Protein AF-A0A3P8KHS0-F1 (afdb_monomer)

Sequence (43 aa):
MKTLAKDFLWGNSVSSMQTEGAWNEGGKGMSVYDIREPSEFAL

Mean predicted aligned error: 5.62 Å

Secondary structure (DSSP, 8-state):
-PPPPTT--------HHHHT--TTSTTPPPPGGGTS-TTTT--

Organism: Raoultella terrigena (NCBI:txid577)

Foldseek 3Di:
DDDDDPPDDDDDDDDCLVPVPPCPPPPHDDDPSNVDDPCPPPD

InterPro domains:
  IPR001360 Glycoside hydrolase family 1 [PF00232] (2-35)
  IPR017853 Glycoside hydrolase superfamily [SSF51445] (4-37)

Structure (mmCIF, N/CA/C/O backbone):
data_AF-A0A3P8KHS0-F1
#
_entry.id   AF-A0A3P8KHS0-F1
#
loop_
_atom_site.group_PDB
_atom_site.id
_atom_site.type_symbol
_atom_site.label_atom_id
_atom_site.label_alt_id
_atom_site.label_comp_id
_atom_site.label_asym_id
_atom_site.label_entity_id
_atom_site.label_seq_id
_atom_site.pdbx_PDB_ins_code
_atom_site.Cartn_x
_atom_site.Cartn_y
_atom_site.Cartn_z
_atom_site.occupancy
_atom_site.B_iso_or_equiv
_atom_site.auth_seq_id
_atom_site.auth_comp_id
_atom_site.auth_asym_id
_atom_site.auth_atom_id
_atom_site.pdbx_PDB_model_num
ATOM 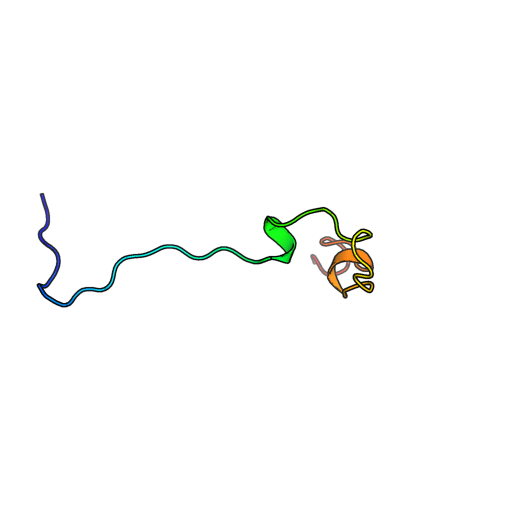1 N N . MET A 1 1 ? -5.209 -0.520 32.090 1.00 58.78 1 MET A N 1
ATOM 2 C CA . MET A 1 1 ? -5.357 -1.170 30.769 1.00 58.78 1 MET A CA 1
ATOM 3 C C . MET A 1 1 ? -6.750 -0.839 30.257 1.00 58.78 1 MET A C 1
ATOM 5 O O . MET A 1 1 ? -7.674 -0.928 31.056 1.00 58.78 1 MET A O 1
ATOM 9 N N . LYS A 1 2 ? -6.909 -0.357 29.019 1.00 84.06 2 LYS A N 1
ATOM 10 C CA . LYS A 1 2 ? -8.238 -0.038 28.471 1.00 84.06 2 LYS A CA 1
ATOM 11 C C . LYS A 1 2 ? -8.765 -1.228 27.678 1.00 84.06 2 LYS A C 1
ATOM 13 O O . LYS A 1 2 ? -8.020 -1.806 26.894 1.00 84.06 2 LYS A O 1
ATOM 18 N N . THR A 1 3 ? -10.032 -1.558 27.886 1.00 90.62 3 THR A N 1
ATOM 19 C CA . THR A 1 3 ? -10.726 -2.622 27.157 1.00 90.62 3 THR A CA 1
ATOM 20 C C . THR A 1 3 ? -11.460 -2.011 25.967 1.00 90.62 3 THR A C 1
ATOM 22 O O . THR A 1 3 ? -12.125 -0.986 26.116 1.00 90.62 3 THR A O 1
ATOM 25 N N . LEU A 1 4 ? -11.312 -2.616 24.790 1.00 93.25 4 LEU A N 1
ATOM 26 C CA . LEU A 1 4 ? -12.036 -2.224 23.578 1.00 93.25 4 LEU A CA 1
ATOM 27 C C . LEU A 1 4 ? -13.453 -2.823 23.598 1.00 93.25 4 LEU A C 1
ATOM 29 O O . LEU A 1 4 ? -13.702 -3.810 24.294 1.00 93.25 4 LEU A O 1
ATOM 33 N N . ALA A 1 5 ? -14.389 -2.214 22.865 1.00 96.31 5 ALA A N 1
ATOM 34 C CA . ALA A 1 5 ? -15.746 -2.748 22.733 1.00 96.31 5 ALA A CA 1
ATOM 35 C C . ALA A 1 5 ? -15.723 -4.136 22.068 1.00 96.31 5 ALA A C 1
ATOM 37 O O . ALA A 1 5 ? -14.832 -4.422 21.270 1.00 96.31 5 ALA A O 1
ATOM 38 N N . LYS A 1 6 ? -16.716 -4.983 22.375 1.00 93.88 6 LYS A N 1
ATOM 39 C CA . LYS A 1 6 ? -16.774 -6.375 21.892 1.00 93.88 6 LYS A CA 1
ATOM 40 C C . LYS A 1 6 ? -16.696 -6.485 20.364 1.00 93.88 6 LYS A C 1
ATOM 42 O O . LYS A 1 6 ? -16.031 -7.383 19.865 1.00 93.88 6 LYS A O 1
ATOM 47 N N . ASP A 1 7 ? -17.313 -5.538 19.662 1.00 95.94 7 ASP A N 1
ATOM 48 C CA . ASP A 1 7 ? -17.400 -5.530 18.197 1.00 95.94 7 ASP A CA 1
ATOM 49 C C . ASP A 1 7 ? -16.434 -4.516 17.557 1.00 95.94 7 ASP A C 1
ATOM 51 O O . ASP A 1 7 ? -16.614 -4.085 16.419 1.00 95.94 7 ASP A O 1
ATOM 55 N N . PHE A 1 8 ? -15.407 -4.087 18.297 1.00 96.00 8 PHE A N 1
ATOM 56 C CA . PHE A 1 8 ? -14.403 -3.169 17.775 1.00 96.00 8 PHE A CA 1
ATOM 57 C C . PHE A 1 8 ? -13.479 -3.886 16.786 1.00 96.00 8 P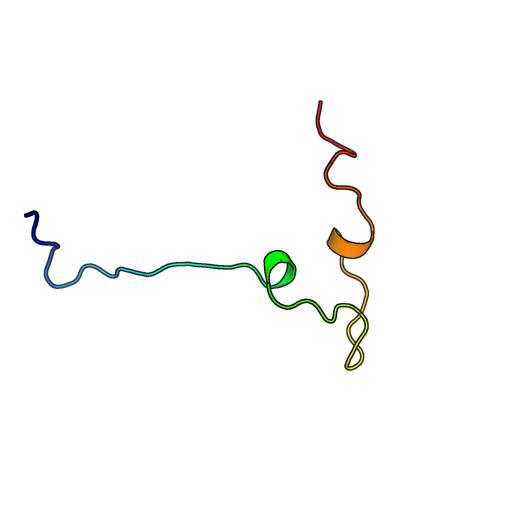HE A C 1
ATOM 59 O O . PHE A 1 8 ? -12.756 -4.813 17.152 1.00 96.00 8 PHE A O 1
ATOM 66 N N . LEU A 1 9 ? -13.462 -3.420 15.538 1.00 94.75 9 LEU A N 1
ATOM 67 C CA . LEU A 1 9 ? -12.550 -3.921 14.515 1.00 94.75 9 LEU A CA 1
ATOM 68 C C . LEU A 1 9 ? -11.234 -3.142 14.581 1.00 94.75 9 LEU A C 1
ATOM 70 O O . LEU A 1 9 ? -11.185 -1.956 14.259 1.00 94.75 9 LEU A O 1
ATOM 74 N N . TRP A 1 10 ? -10.164 -3.816 15.000 1.00 94.38 10 TRP A N 1
ATOM 75 C CA . TRP A 1 10 ? -8.814 -3.261 15.035 1.00 94.38 10 TRP A CA 1
ATOM 76 C C . TRP A 1 10 ? -7.957 -3.882 13.937 1.00 94.38 10 TRP A C 1
ATOM 78 O O . TRP A 1 10 ? -7.929 -5.100 13.771 1.00 94.38 10 TRP A O 1
ATOM 88 N N . GLY A 1 11 ? -7.237 -3.043 13.205 1.00 93.88 11 GLY A N 1
ATOM 89 C CA . GLY A 1 11 ? -6.346 -3.473 12.140 1.00 93.88 11 GLY A CA 1
ATOM 90 C C . GLY A 1 11 ? -5.432 -2.338 11.699 1.00 93.88 11 GLY A C 1
ATOM 91 O O . GLY A 1 11 ? -5.516 -1.221 12.210 1.00 93.88 11 GLY A O 1
ATOM 92 N N . ASN A 1 12 ? -4.557 -2.640 10.748 1.00 96.12 12 ASN A N 1
ATOM 93 C CA . ASN A 1 12 ? -3.662 -1.678 10.114 1.00 96.12 12 ASN A CA 1
ATOM 94 C C . ASN A 1 12 ? -3.859 -1.718 8.589 1.00 96.12 12 ASN A C 1
ATOM 96 O O . ASN A 1 12 ? -4.499 -2.634 8.074 1.00 96.12 12 ASN A O 1
ATOM 100 N N . SER A 1 13 ? -3.314 -0.738 7.874 1.00 95.69 13 SER A N 1
ATOM 101 C CA . SER A 1 13 ? -3.396 -0.625 6.419 1.00 95.69 13 SER A CA 1
ATOM 102 C C . SER A 1 13 ? -2.041 -0.248 5.833 1.00 95.69 13 SER A C 1
ATOM 104 O O . SER A 1 13 ? -1.300 0.536 6.421 1.00 95.69 13 SER A O 1
ATOM 106 N N . VAL A 1 14 ? -1.744 -0.773 4.646 1.00 95.06 14 VAL A N 1
ATOM 107 C CA . VAL A 1 14 ? -0.564 -0.421 3.844 1.00 95.06 14 VAL A CA 1
ATOM 108 C C . VAL A 1 14 ? -0.966 -0.248 2.380 1.00 95.06 14 VAL A C 1
ATOM 110 O O . VAL A 1 14 ? -1.941 -0.852 1.937 1.00 95.06 14 VAL A O 1
ATOM 113 N N . SER A 1 15 ? -0.231 0.584 1.640 1.00 93.81 15 SER A N 1
ATOM 114 C CA . SER A 1 15 ? -0.425 0.785 0.198 1.00 93.81 15 SER A CA 1
ATOM 115 C C . SER A 1 15 ? 0.558 -0.057 -0.611 1.00 93.81 15 SER A C 1
ATOM 117 O O . SER A 1 15 ? 1.732 -0.139 -0.253 1.00 93.81 15 SER A O 1
ATOM 119 N N . SER A 1 16 ? 0.110 -0.601 -1.743 1.00 92.44 16 SER A N 1
ATOM 120 C CA . SER A 1 16 ? 0.941 -1.392 -2.659 1.00 92.44 16 SER A CA 1
ATOM 121 C C . SER A 1 16 ? 2.174 -0.624 -3.142 1.00 92.44 16 SER A C 1
ATOM 123 O O . SER A 1 16 ? 3.279 -1.158 -3.123 1.00 92.44 16 SER A O 1
ATOM 125 N N . MET A 1 17 ? 2.023 0.661 -3.477 1.00 92.69 17 MET A N 1
ATOM 126 C CA . MET A 1 17 ? 3.125 1.509 -3.956 1.00 92.69 17 MET A CA 1
ATOM 127 C C . MET A 1 17 ? 4.181 1.782 -2.877 1.00 92.69 17 MET A C 1
ATOM 129 O O . MET A 1 17 ? 5.296 2.176 -3.195 1.00 92.69 17 MET A O 1
ATOM 133 N 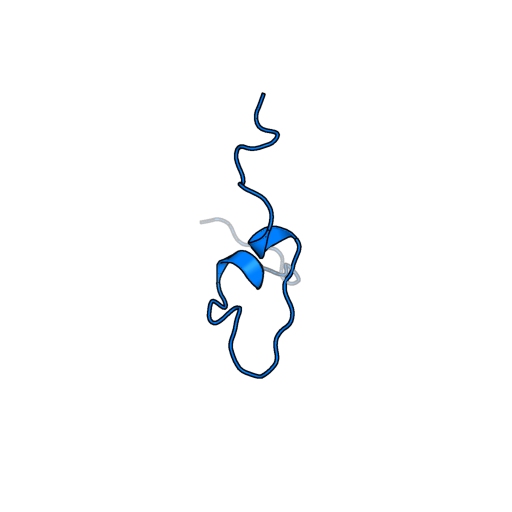N . GLN A 1 18 ? 3.844 1.579 -1.600 1.00 92.25 18 GLN A N 1
ATOM 134 C CA . GLN A 1 18 ? 4.784 1.756 -0.495 1.00 92.25 18 GLN A CA 1
ATOM 135 C C . GLN A 1 18 ? 5.531 0.465 -0.145 1.00 92.25 18 GLN A C 1
ATOM 137 O O . GLN A 1 18 ? 6.595 0.546 0.463 1.00 92.25 18 GLN A O 1
ATOM 142 N N . THR A 1 19 ? 4.977 -0.712 -0.463 1.00 94.00 19 THR A N 1
ATOM 143 C CA . THR A 1 19 ? 5.455 -1.976 0.1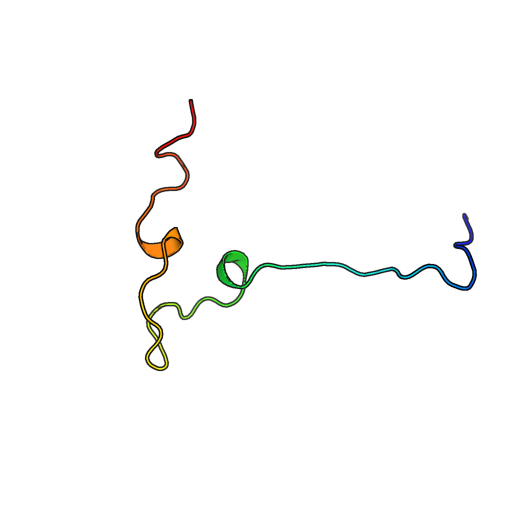21 1.00 94.00 19 THR A CA 1
ATOM 144 C C . THR A 1 19 ? 5.715 -3.107 -0.866 1.00 94.00 19 THR A C 1
ATOM 146 O O . THR A 1 19 ? 6.538 -3.960 -0.551 1.00 94.00 19 THR A O 1
ATOM 149 N N . GLU A 1 20 ? 5.068 -3.155 -2.034 1.00 95.31 20 GLU A N 1
ATOM 150 C CA . GLU A 1 20 ? 5.215 -4.302 -2.946 1.00 95.31 20 GLU A CA 1
ATOM 151 C C . GLU A 1 20 ? 6.596 -4.363 -3.609 1.00 95.31 20 GLU A C 1
ATOM 153 O O . GLU A 1 20 ? 7.147 -5.450 -3.775 1.00 95.31 20 GLU A O 1
ATOM 158 N N . GLY A 1 21 ? 7.166 -3.215 -3.990 1.00 92.56 21 GLY A N 1
ATOM 159 C CA . GLY A 1 21 ? 8.373 -3.185 -4.819 1.00 92.56 21 GLY A CA 1
ATOM 160 C C . GLY A 1 21 ? 8.135 -3.807 -6.202 1.00 92.56 21 GLY A C 1
ATOM 161 O O . GLY A 1 21 ? 7.015 -3.770 -6.711 1.00 92.56 21 GLY A O 1
ATOM 162 N N . ALA A 1 22 ? 9.199 -4.342 -6.820 1.00 94.88 22 ALA A N 1
ATOM 163 C CA . ALA A 1 22 ? 9.159 -5.048 -8.112 1.00 94.88 22 ALA A CA 1
ATOM 164 C C . ALA A 1 22 ? 8.283 -4.352 -9.180 1.00 94.88 22 ALA A C 1
ATOM 166 O O . ALA A 1 22 ? 7.524 -4.993 -9.911 1.00 94.88 22 ALA A O 1
ATOM 167 N N . TRP A 1 23 ? 8.354 -3.018 -9.241 1.00 92.88 23 TRP A N 1
ATOM 168 C CA . TRP A 1 23 ? 7.418 -2.195 -10.011 1.00 92.88 23 TRP A CA 1
ATOM 169 C C . TRP A 1 23 ? 7.477 -2.480 -11.522 1.00 92.88 23 TRP A C 1
ATOM 171 O O . TRP A 1 23 ? 6.488 -2.277 -12.220 1.00 92.88 23 TRP A O 1
ATOM 181 N N . ASN A 1 24 ? 8.608 -3.003 -12.014 1.00 94.00 24 ASN A N 1
ATOM 182 C CA . ASN A 1 24 ? 8.880 -3.320 -13.418 1.00 94.00 24 ASN A CA 1
ATOM 183 C C . ASN A 1 24 ? 8.888 -4.827 -13.741 1.00 94.00 24 ASN A C 1
ATOM 185 O O . ASN A 1 24 ? 9.340 -5.218 -14.819 1.00 94.00 24 ASN A O 1
ATOM 189 N N . GLU A 1 25 ? 8.417 -5.685 -12.836 1.00 96.69 25 GLU A N 1
ATOM 190 C CA . GLU A 1 25 ? 8.365 -7.135 -13.047 1.00 96.69 25 GLU A CA 1
ATOM 191 C C . GLU A 1 25 ? 6.951 -7.622 -13.404 1.00 96.69 25 GLU A C 1
ATOM 193 O O . GLU A 1 25 ? 5.953 -6.920 -13.236 1.00 96.69 25 GLU A O 1
ATOM 198 N N . GLY A 1 26 ? 6.844 -8.853 -13.918 1.00 94.19 26 GLY A N 1
ATOM 199 C CA . GLY A 1 26 ? 5.553 -9.536 -14.095 1.00 94.19 26 GLY A CA 1
ATOM 200 C C . GLY A 1 26 ? 4.578 -8.872 -15.075 1.00 94.19 26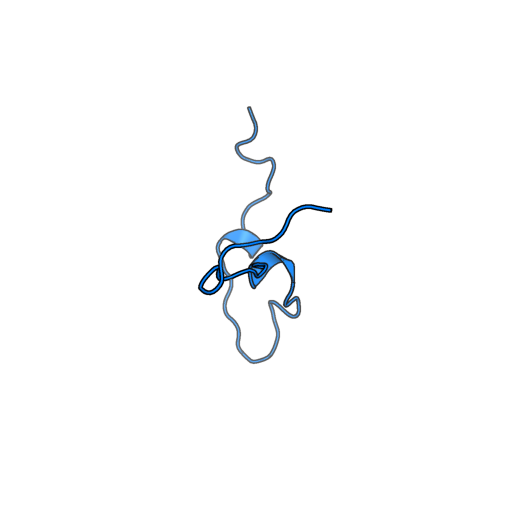 GLY A C 1
ATOM 201 O O . GLY A 1 26 ? 3.380 -9.134 -15.010 1.00 94.19 26 GLY A O 1
ATOM 202 N N . GLY A 1 27 ? 5.065 -8.005 -15.967 1.00 96.25 27 GLY A N 1
ATOM 203 C CA . GLY A 1 27 ? 4.225 -7.259 -16.909 1.00 96.25 27 GLY A CA 1
ATOM 204 C C . GLY A 1 27 ? 3.479 -6.072 -16.287 1.00 96.25 27 GLY A C 1
ATOM 205 O O . GLY A 1 27 ? 2.534 -5.573 -16.900 1.00 96.25 27 GLY A O 1
ATOM 206 N N . LYS A 1 28 ? 3.878 -5.616 -15.091 1.00 94.19 28 LYS A N 1
ATOM 207 C CA . LYS A 1 28 ? 3.348 -4.392 -14.474 1.00 94.19 28 LYS A CA 1
ATOM 208 C C . LYS A 1 28 ? 3.681 -3.166 -15.333 1.00 94.19 28 LYS A C 1
ATOM 210 O O . LYS A 1 28 ? 4.793 -3.016 -15.836 1.00 94.19 28 LYS A O 1
ATOM 215 N N . GLY A 1 29 ? 2.683 -2.303 -15.519 1.00 94.56 29 GLY A N 1
ATOM 216 C CA . GLY A 1 29 ? 2.840 -1.013 -16.189 1.00 94.56 29 GLY A CA 1
ATOM 217 C C . GLY A 1 29 ? 3.228 0.093 -15.208 1.00 94.56 29 GLY A C 1
ATOM 218 O O . GLY A 1 29 ? 2.972 -0.021 -14.012 1.00 94.56 29 GLY A O 1
ATOM 219 N N . MET A 1 30 ? 3.795 1.180 -15.735 1.00 94.50 30 MET A N 1
ATOM 220 C CA . MET A 1 30 ? 4.140 2.375 -14.957 1.00 94.50 30 MET A CA 1
ATOM 221 C C . MET A 1 30 ? 2.906 2.983 -14.285 1.00 94.50 30 MET A C 1
ATOM 223 O O . MET A 1 30 ? 1.890 3.236 -14.940 1.00 94.50 30 MET A O 1
ATOM 227 N N . SER A 1 31 ? 3.022 3.286 -12.998 1.00 92.44 31 SER A N 1
ATOM 228 C CA . SER A 1 31 ? 2.063 4.095 -12.255 1.00 92.44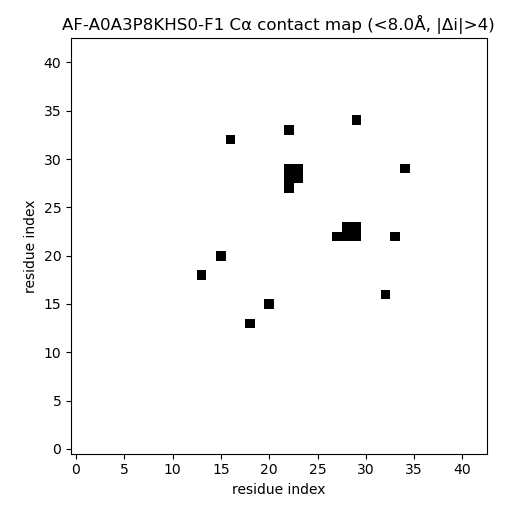 31 SER A CA 1
ATOM 229 C C . SER A 1 31 ? 2.523 5.554 -12.170 1.00 92.44 31 SER A C 1
ATOM 231 O O . SER A 1 31 ? 3.651 5.902 -12.510 1.00 92.44 31 SER A O 1
ATOM 233 N N . VAL A 1 32 ? 1.657 6.438 -11.668 1.00 92.19 32 VAL A N 1
ATOM 234 C CA . VAL A 1 32 ? 2.022 7.845 -11.418 1.00 92.19 32 VAL A CA 1
ATOM 235 C C . VAL A 1 32 ? 3.165 7.966 -10.399 1.00 92.19 32 VAL A C 1
ATOM 237 O O . VAL A 1 32 ? 3.981 8.877 -10.519 1.00 92.19 32 VAL A O 1
ATOM 240 N N . TYR A 1 33 ? 3.249 7.043 -9.433 1.00 90.44 33 TYR A N 1
ATOM 241 C CA . TYR A 1 33 ? 4.292 7.029 -8.400 1.00 90.44 33 TYR A CA 1
A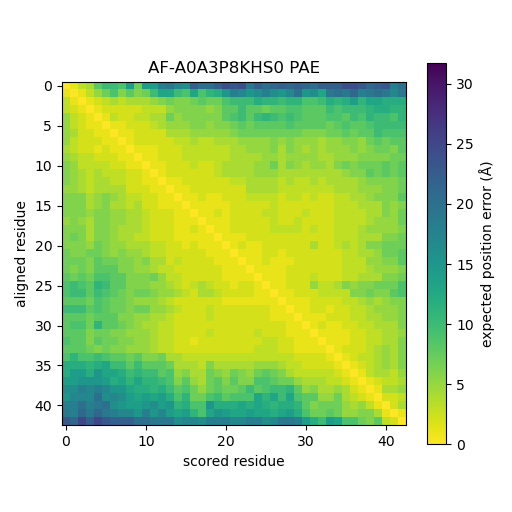TOM 242 C C . TYR A 1 33 ? 5.680 6.696 -8.959 1.00 90.44 33 TYR A C 1
ATOM 244 O O . TYR A 1 33 ? 6.674 7.082 -8.359 1.00 90.44 33 TYR A O 1
ATOM 252 N N . ASP A 1 34 ? 5.745 6.027 -10.111 1.00 90.62 34 ASP A N 1
ATOM 253 C CA . ASP A 1 34 ? 7.008 5.678 -10.771 1.00 90.62 34 ASP A CA 1
ATOM 254 C C . ASP A 1 34 ? 7.527 6.818 -11.668 1.00 90.62 34 ASP A C 1
ATOM 256 O O . ASP A 1 34 ? 8.656 6.776 -12.150 1.00 90.62 34 ASP A O 1
ATOM 260 N N . ILE A 1 35 ? 6.687 7.828 -11.930 1.00 90.50 35 ILE A N 1
ATOM 261 C CA . ILE A 1 35 ? 6.972 8.933 -12.859 1.00 90.50 35 ILE A CA 1
ATOM 262 C C . ILE A 1 35 ? 7.262 10.234 -12.106 1.00 90.50 35 ILE A C 1
ATOM 264 O O . ILE A 1 35 ? 8.061 11.042 -12.573 1.00 90.50 35 ILE A O 1
ATOM 268 N N . ARG A 1 36 ? 6.583 10.469 -10.978 1.00 88.75 36 ARG A N 1
ATOM 269 C CA . ARG A 1 36 ? 6.630 11.750 -10.264 1.00 88.75 36 ARG A CA 1
ATOM 270 C C . ARG A 1 36 ? 7.531 11.699 -9.041 1.00 88.75 36 ARG A C 1
ATOM 272 O O . ARG A 1 36 ? 7.399 10.812 -8.200 1.00 88.75 36 ARG A O 1
ATOM 279 N N . GLU A 1 37 ? 8.378 12.713 -8.909 1.00 87.62 37 GLU A N 1
ATOM 280 C CA . GLU A 1 37 ? 9.178 12.948 -7.708 1.00 87.62 37 GLU A CA 1
ATOM 281 C C . GLU A 1 37 ? 8.256 13.416 -6.564 1.00 87.62 37 GLU A C 1
ATOM 283 O O . GLU A 1 37 ? 7.471 14.350 -6.754 1.00 87.62 37 GLU A O 1
ATOM 288 N N . PRO A 1 38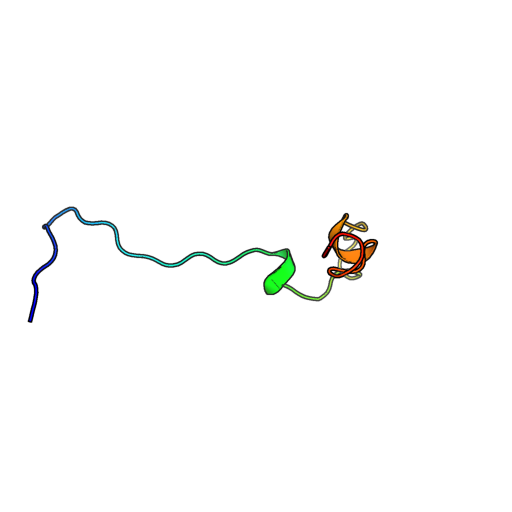 ? 8.334 12.837 -5.351 1.00 80.81 38 PRO A N 1
ATOM 289 C CA . PRO A 1 38 ? 7.469 13.238 -4.236 1.00 80.81 38 PRO A CA 1
ATOM 290 C C . PRO A 1 38 ? 7.567 14.725 -3.862 1.00 80.81 38 PRO A C 1
ATOM 292 O O . PRO A 1 38 ? 6.615 15.295 -3.332 1.00 80.81 38 PRO A O 1
ATOM 295 N N . SER A 1 39 ? 8.714 15.355 -4.126 1.00 82.75 39 SER A N 1
ATOM 296 C CA . SER A 1 39 ? 8.983 16.767 -3.836 1.00 82.75 39 SER A CA 1
ATOM 297 C C . SER A 1 39 ? 8.512 17.728 -4.928 1.00 82.75 39 SER A C 1
ATOM 299 O O . SER A 1 39 ? 8.526 18.934 -4.699 1.00 82.75 39 SER A O 1
ATOM 301 N N . GLU A 1 40 ? 8.057 17.230 -6.081 1.00 80.75 40 G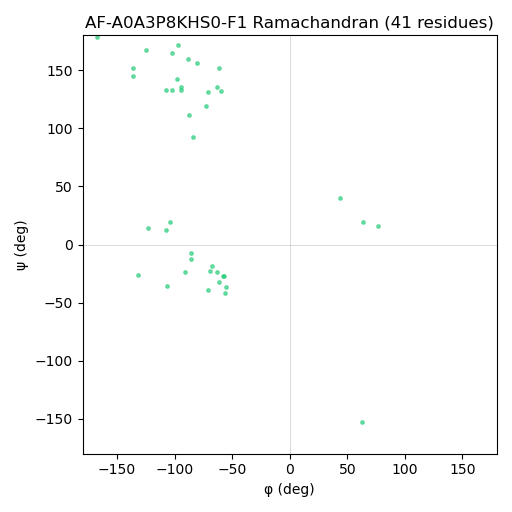LU A N 1
ATOM 302 C CA . GLU A 1 40 ? 7.675 18.049 -7.242 1.00 80.75 40 GLU A CA 1
ATOM 303 C C . GLU A 1 40 ? 6.582 19.084 -6.908 1.00 80.75 40 GLU A C 1
ATOM 305 O O . GLU A 1 40 ? 6.537 20.158 -7.504 1.00 80.75 40 GLU A O 1
ATOM 310 N N . PHE A 1 41 ? 5.740 18.798 -5.909 1.00 78.25 41 PHE A N 1
ATOM 311 C CA . PHE A 1 41 ? 4.640 19.670 -5.475 1.00 78.25 41 PHE A CA 1
ATOM 312 C C . PHE A 1 41 ? 4.707 20.058 -3.992 1.00 78.25 41 PHE A C 1
ATOM 314 O O . PHE A 1 41 ? 3.719 20.542 -3.438 1.00 78.25 41 PHE A O 1
ATOM 321 N N . ALA A 1 42 ? 5.846 19.837 -3.335 1.00 76.25 42 ALA A N 1
ATOM 322 C CA . ALA A 1 42 ? 6.046 20.249 -1.952 1.00 76.25 42 ALA A CA 1
ATOM 323 C C . ALA A 1 42 ? 6.489 21.726 -1.914 1.00 76.25 42 ALA A C 1
ATOM 325 O O . ALA A 1 42 ? 7.677 22.019 -2.041 1.00 76.25 42 ALA A O 1
ATOM 326 N N . LEU A 1 43 ? 5.524 22.646 -1.781 1.00 63.72 43 LEU A N 1
ATOM 327 C CA . LEU A 1 43 ? 5.743 24.059 -1.427 1.00 63.72 43 LEU A CA 1
ATOM 328 C C . LEU A 1 43 ? 5.527 24.279 0.072 1.00 63.72 43 LEU A C 1
ATOM 330 O O . LEU A 1 43 ? 4.551 23.707 0.610 1.00 63.72 43 LEU A O 1
#

Radius of gyration: 17.93 Å; Cα contacts (8 Å, |Δi|>4): 10; chains: 1; bounding box: 27×34×48 Å

pLDDT: mean 90.21, std 8.14, range [58.78, 96.69]

Solvent-accessible surface area (backbone atoms only — not comparable to full-atom values): 3312 Å² total; per-residue (Å²): 137,88,83,76,62,95,86,62,88,82,85,87,88,85,55,64,94,80,68,67,67,72,64,81,45,96,82,47,68,89,52,70,78,79,73,51,62,88,65,79,80,68,126